Protein AF-A0A7C1URV3-F1 (afdb_monomer)

Radius of gyration: 37.99 Å; Cα contacts (8 Å, |Δi|>4): 255; chains: 1; bounding box: 95×58×112 Å

Mean predicted aligned error: 16.93 Å

pLDDT: mean 74.88, std 17.81, range [38.44, 93.5]

Solvent-accessible surface area (backbone atoms only — not comparable to full-atom values): 10242 Å² total; per-residue (Å²): 136,89,82,86,89,85,85,86,80,90,79,87,76,89,76,89,73,84,74,79,80,76,77,89,68,60,64,71,57,53,50,50,53,52,51,50,51,52,53,50,53,55,52,49,54,72,77,51,70,74,88,73,89,70,73,91,74,85,86,89,71,91,56,39,72,59,46,59,40,45,54,33,34,36,35,29,47,72,86,42,81,43,81,42,45,53,73,37,76,42,83,43,40,49,84,39,37,37,24,42,80,47,70,46,47,50,21,76,45,80,70,60,68,43,43,44,38,93,82,53,77,41,52,49,28,64,77,41,74,43,41,51,50,82,78,41,62,74,76,68,27,77,49,79,39,79,43,52,38,38,35,23,38,81,83,42,78,26,37,36,35,33,39,34,31,31,68,74,131

Nearest PDB structures (foldseek):
  4wck-assembly1_A  TM=6.371E-01  e=1.601E-03  Helicobacter pylori G27
  8opr-assembly1_A  TM=6.014E-01  e=1.630E-01  Bacillus anthracis
  8s80-assembly1_F-2  TM=3.856E-01  e=3.129E-01  Bacillus anthracis
  7ta2-assembly1_A  TM=3.142E-01  e=3.129E-01  Homo sapiens
  8skv-assembly1_E  TM=3.698E-01  e=1.087E+00  Homo sapiens

Secondary structure (DSSP, 8-state):
-------------------------SHHHHHHHHHHHHHHHHHHHHHS----------S--S-BSS--SEEEEEEEETTEEEEEETT-EEEE-TT-EEEEEEEEESBS--TTEEEEESSS-TTHHHHS-EEGGGTS-GGGGGS-EEEEEEEEETTEEEEEEEEEE----

Structure (mmCIF, N/CA/C/O backbone):
data_AF-A0A7C1URV3-F1
#
_entry.id   AF-A0A7C1URV3-F1
#
loop_
_atom_site.group_PDB
_atom_site.id
_atom_site.type_symbol
_atom_site.label_atom_id
_atom_site.label_alt_id
_atom_site.label_comp_id
_atom_site.label_asym_id
_atom_site.label_entity_id
_atom_site.label_seq_id
_atom_site.pdbx_PDB_ins_code
_atom_site.Cartn_x
_atom_site.Cartn_y
_atom_site.Cartn_z
_atom_site.occupancy
_atom_site.B_iso_or_equiv
_atom_site.auth_seq_id
_atom_site.auth_comp_id
_atom_site.auth_asym_id
_atom_site.auth_atom_id
_atom_site.pdbx_PDB_model_num
ATOM 1 N N . MET A 1 1 ? 69.928 -40.210 -90.219 1.00 38.44 1 MET A N 1
ATOM 2 C CA . MET A 1 1 ? 70.761 -40.467 -89.020 1.00 38.44 1 MET A CA 1
ATOM 3 C C . MET A 1 1 ? 71.765 -39.335 -88.886 1.00 38.44 1 MET A C 1
ATOM 5 O O . MET A 1 1 ? 72.522 -39.094 -89.817 1.00 38.44 1 MET A O 1
ATOM 9 N N . GLY A 1 2 ? 71.650 -38.564 -87.803 1.00 42.41 2 GLY A N 1
ATOM 10 C CA . GLY A 1 2 ? 72.247 -37.237 -87.656 1.00 42.41 2 GLY A CA 1
ATOM 11 C C . GLY A 1 2 ? 73.734 -37.226 -87.302 1.00 42.41 2 GLY A C 1
ATOM 12 O O . GLY A 1 2 ? 74.262 -38.166 -86.710 1.00 42.41 2 GLY A O 1
ATOM 13 N N . LYS A 1 3 ? 74.388 -36.109 -87.633 1.00 41.44 3 LYS A N 1
ATOM 14 C CA . LYS A 1 3 ? 75.716 -35.742 -87.137 1.00 41.44 3 LYS A CA 1
ATOM 15 C C . LYS A 1 3 ? 75.648 -34.380 -86.437 1.00 41.44 3 LYS A C 1
ATOM 17 O O . LYS A 1 3 ? 75.315 -33.378 -87.052 1.00 41.44 3 LYS A O 1
ATOM 22 N N . LYS A 1 4 ? 75.939 -34.452 -85.135 1.00 47.69 4 LYS A N 1
ATOM 23 C CA . LYS A 1 4 ? 76.552 -33.496 -84.197 1.00 47.69 4 LYS A CA 1
ATOM 24 C C . LYS A 1 4 ? 76.627 -32.015 -84.590 1.00 47.69 4 LYS A C 1
ATOM 26 O O . LYS A 1 4 ? 77.352 -31.685 -85.517 1.00 47.69 4 LYS A O 1
ATOM 31 N N . LEU A 1 5 ? 76.139 -31.157 -83.690 1.00 50.25 5 LEU A N 1
ATOM 32 C CA . LEU A 1 5 ? 76.936 -30.062 -83.125 1.00 50.25 5 LEU A CA 1
ATOM 33 C C . LEU A 1 5 ? 76.647 -29.949 -81.620 1.00 50.25 5 LEU A C 1
ATOM 35 O O . LEU A 1 5 ? 75.504 -30.004 -81.175 1.00 50.25 5 LEU A O 1
ATOM 39 N N . THR A 1 6 ? 77.727 -29.873 -80.857 1.00 45.78 6 THR A N 1
ATOM 40 C CA . THR A 1 6 ? 77.807 -29.764 -79.400 1.00 45.78 6 THR A CA 1
ATOM 41 C C . THR A 1 6 ? 78.111 -28.319 -78.995 1.00 45.78 6 THR A C 1
ATOM 43 O O . THR A 1 6 ? 78.651 -27.561 -79.796 1.00 45.78 6 THR A O 1
ATOM 46 N N . VAL A 1 7 ? 77.908 -28.052 -77.700 1.00 46.19 7 VAL A N 1
AT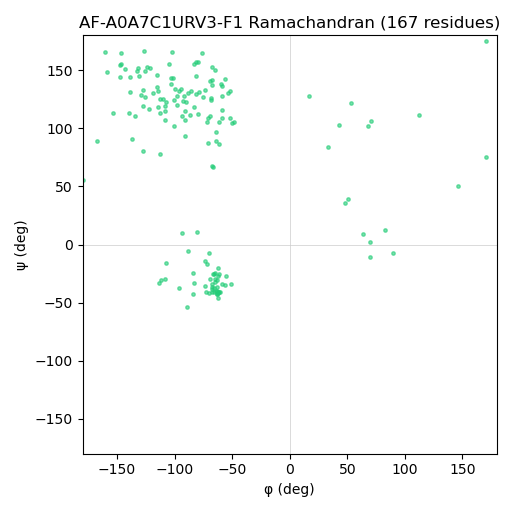OM 47 C CA . VAL A 1 7 ? 78.655 -27.122 -76.826 1.00 46.19 7 VAL A CA 1
ATOM 48 C C . VAL A 1 7 ? 77.901 -25.871 -76.329 1.00 46.19 7 VAL A C 1
ATOM 50 O O . VAL A 1 7 ? 77.605 -24.936 -77.062 1.00 46.19 7 VAL A O 1
ATOM 53 N N . ASP A 1 8 ? 77.677 -25.927 -75.011 1.00 46.66 8 ASP A N 1
ATOM 54 C CA . ASP A 1 8 ? 77.660 -24.908 -73.955 1.00 46.66 8 ASP A CA 1
ATOM 55 C C . ASP A 1 8 ? 76.810 -23.637 -74.037 1.00 46.66 8 ASP A C 1
ATOM 57 O O . ASP A 1 8 ? 77.089 -22.680 -74.759 1.00 46.66 8 ASP A O 1
ATOM 61 N N . ARG A 1 9 ? 75.952 -23.509 -73.015 1.00 45.09 9 ARG A N 1
ATOM 62 C CA . ARG A 1 9 ? 76.209 -22.503 -71.974 1.00 45.09 9 ARG A CA 1
ATOM 63 C C . ARG A 1 9 ? 75.586 -22.893 -70.632 1.00 45.09 9 ARG A C 1
ATOM 65 O O . ARG A 1 9 ? 74.371 -22.898 -70.461 1.00 45.09 9 ARG A O 1
ATOM 72 N N . TYR A 1 10 ? 76.460 -23.158 -69.666 1.00 47.22 10 TYR A N 1
ATOM 73 C CA . TYR A 1 10 ? 76.179 -23.055 -68.239 1.00 47.22 10 TYR A CA 1
ATOM 74 C C . TYR A 1 10 ? 75.590 -21.672 -67.908 1.00 47.22 10 TYR A C 1
ATOM 76 O O . TYR A 1 10 ? 76.185 -20.647 -68.243 1.00 47.22 10 TYR A O 1
ATOM 84 N N . ARG A 1 11 ? 74.490 -21.629 -67.148 1.00 39.09 11 ARG A N 1
ATOM 85 C CA . ARG A 1 11 ? 74.228 -20.519 -66.222 1.00 39.09 11 ARG A CA 1
ATOM 86 C C . ARG A 1 11 ? 73.703 -21.068 -64.902 1.00 39.09 11 ARG A C 1
ATOM 88 O O . ARG A 1 11 ? 72.511 -21.272 -64.706 1.00 39.09 11 ARG A O 1
ATOM 95 N N . LYS A 1 12 ? 74.665 -21.320 -64.019 1.00 46.62 12 LYS A N 1
ATOM 96 C CA . LYS A 1 12 ? 74.492 -21.417 -62.574 1.00 46.62 12 LYS A CA 1
ATOM 97 C C . LYS A 1 12 ? 74.175 -20.012 -62.032 1.00 46.62 12 LYS A C 1
ATOM 99 O O . LYS A 1 12 ? 74.731 -19.027 -62.515 1.00 46.62 12 LYS A O 1
ATOM 104 N N . GLY A 1 13 ? 73.271 -19.946 -61.066 1.00 42.75 13 GLY A N 1
ATOM 105 C CA . GLY A 1 13 ? 72.821 -18.748 -60.353 1.00 42.75 13 GLY A CA 1
ATOM 106 C C . GLY A 1 13 ? 71.612 -19.167 -59.520 1.00 42.75 13 GLY A C 1
ATOM 107 O O . GLY A 1 13 ? 70.495 -19.117 -60.015 1.00 42.75 13 GLY A O 1
ATOM 108 N N . GLU A 1 14 ? 71.783 -19.884 -58.406 1.00 48.66 14 GLU A N 1
ATOM 109 C CA . GLU A 1 14 ? 72.168 -19.316 -57.099 1.00 48.66 14 GLU A CA 1
ATOM 110 C C . GLU A 1 14 ? 71.400 -18.015 -56.828 1.00 48.66 14 GLU A C 1
ATOM 112 O O . GLU A 1 14 ? 71.660 -16.970 -57.419 1.00 48.66 14 GLU A O 1
ATOM 117 N N . GLY A 1 15 ? 70.390 -18.133 -55.970 1.00 44.00 15 GLY A N 1
ATOM 118 C CA . GLY A 1 15 ? 69.442 -17.080 -55.639 1.00 44.00 15 GLY A CA 1
ATOM 119 C C . GLY A 1 15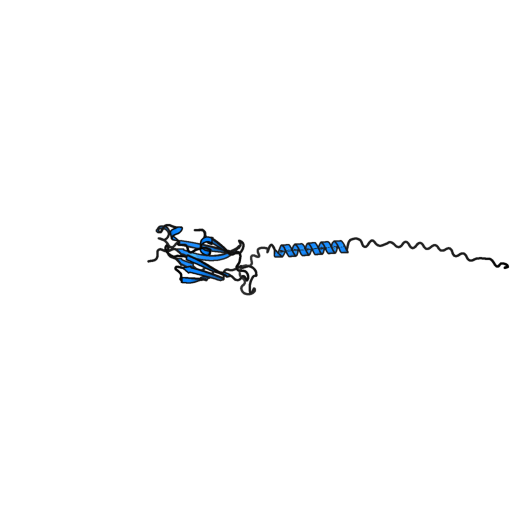 ? 68.436 -17.584 -54.615 1.00 44.00 15 GLY A C 1
ATOM 120 O O . GLY A 1 15 ? 67.230 -17.566 -54.859 1.00 44.00 15 GLY A O 1
ATOM 121 N N . ASP A 1 16 ? 68.955 -18.085 -53.493 1.00 55.03 16 ASP A N 1
ATOM 122 C CA . ASP A 1 16 ? 68.199 -18.338 -52.272 1.00 55.03 16 ASP A CA 1
ATOM 123 C C . ASP A 1 16 ? 67.358 -17.107 -51.924 1.00 55.03 16 ASP A C 1
ATOM 125 O O . ASP A 1 16 ? 67.858 -16.096 -51.437 1.00 55.03 16 ASP A O 1
ATOM 129 N N . THR A 1 17 ? 66.051 -17.185 -52.159 1.00 52.47 17 THR A N 1
ATOM 130 C CA . THR A 1 17 ? 65.097 -16.223 -51.607 1.00 52.47 17 THR A CA 1
ATOM 131 C C . THR A 1 17 ? 64.230 -16.946 -50.595 1.00 52.47 17 THR A C 1
ATOM 133 O O . THR A 1 17 ? 63.084 -17.329 -50.833 1.00 52.47 17 THR A O 1
ATOM 136 N N . TRP A 1 18 ? 64.822 -17.138 -49.416 1.00 48.88 18 TRP A N 1
ATOM 137 C CA . TRP A 1 18 ? 64.096 -17.397 -48.181 1.00 48.88 18 TRP A CA 1
ATOM 138 C C . TRP A 1 18 ? 62.998 -16.339 -48.016 1.00 48.88 18 TRP A C 1
ATOM 140 O O . TRP A 1 18 ? 63.262 -15.193 -47.665 1.00 48.88 18 TRP A O 1
ATOM 150 N N . LYS A 1 19 ? 61.740 -16.715 -48.267 1.00 51.84 19 LYS A N 1
ATOM 151 C CA . LYS A 1 19 ? 60.580 -15.920 -47.853 1.00 51.84 19 LYS A CA 1
ATOM 152 C C . LYS A 1 19 ? 60.329 -16.189 -46.368 1.00 51.84 19 LYS A C 1
ATOM 154 O O . LYS A 1 19 ? 59.874 -17.292 -46.047 1.00 51.84 19 LYS A O 1
ATOM 159 N N . PRO A 1 20 ? 60.523 -15.230 -45.445 1.00 47.25 20 PRO A N 1
ATOM 160 C CA . PRO A 1 20 ? 59.983 -15.396 -44.110 1.00 47.25 20 PRO A CA 1
ATOM 161 C C . PRO A 1 20 ? 58.460 -15.302 -44.236 1.00 47.25 20 PRO A C 1
ATOM 163 O O . PRO A 1 20 ? 57.899 -14.244 -44.522 1.00 47.25 20 PRO A O 1
ATOM 166 N N . ARG A 1 21 ? 57.759 -16.425 -44.041 1.00 49.66 21 ARG A N 1
ATOM 167 C CA . ARG A 1 21 ? 56.317 -16.408 -43.773 1.00 49.66 21 ARG A CA 1
ATOM 168 C C . ARG A 1 21 ? 56.111 -15.693 -42.440 1.00 49.66 21 ARG A C 1
ATOM 170 O O . ARG A 1 21 ? 56.117 -16.311 -41.377 1.00 49.66 21 ARG A O 1
ATOM 177 N N . GLY A 1 22 ? 55.956 -14.373 -42.524 1.00 47.19 22 GLY A N 1
ATOM 178 C CA . GLY A 1 22 ? 55.547 -13.500 -41.438 1.00 47.19 22 GLY A CA 1
ATOM 179 C C . GLY A 1 22 ? 54.275 -14.047 -40.805 1.00 47.1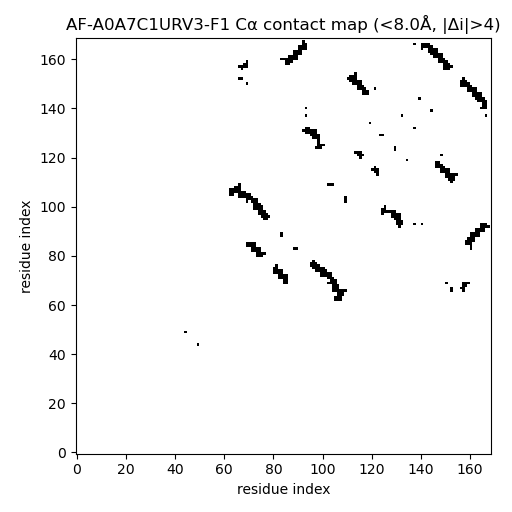9 22 GLY A C 1
ATOM 180 O O . GLY A 1 22 ? 53.197 -14.079 -41.395 1.00 47.19 22 GLY A O 1
ATOM 181 N N . LYS A 1 23 ? 54.457 -14.550 -39.596 1.00 50.22 23 LYS A N 1
ATOM 182 C CA . LYS A 1 23 ? 53.495 -15.181 -38.708 1.00 50.22 23 LYS A CA 1
ATOM 183 C C . LYS A 1 23 ? 52.396 -14.159 -38.369 1.00 50.22 23 LYS A C 1
ATOM 185 O O . LYS A 1 23 ? 52.491 -13.494 -37.348 1.00 50.22 23 LYS A O 1
ATOM 190 N N . LYS A 1 24 ? 51.337 -14.038 -39.188 1.00 49.66 24 LYS A N 1
ATOM 191 C CA . LYS A 1 24 ? 50.070 -13.372 -38.801 1.00 49.66 24 LYS A CA 1
ATOM 192 C C . LYS A 1 24 ? 49.379 -14.220 -37.724 1.00 49.66 24 LYS A C 1
ATOM 194 O O . LYS A 1 24 ? 48.374 -14.878 -37.972 1.00 49.66 24 LYS A O 1
ATOM 199 N N . ARG A 1 25 ? 49.975 -14.301 -36.534 1.00 53.47 25 ARG A N 1
ATOM 200 C CA . ARG A 1 25 ? 49.390 -14.968 -35.371 1.00 53.47 25 ARG A CA 1
ATOM 201 C C . ARG A 1 25 ? 48.769 -13.913 -34.452 1.00 53.47 25 ARG A C 1
ATOM 203 O O . ARG A 1 25 ? 49.354 -12.874 -34.192 1.00 53.47 25 ARG A O 1
ATOM 210 N N . SER A 1 26 ? 47.554 -14.243 -34.024 1.00 56.12 26 SER A N 1
ATOM 211 C CA . SER A 1 26 ? 46.782 -13.748 -32.875 1.00 56.12 26 SER A CA 1
ATOM 212 C C . SER A 1 26 ? 46.209 -12.329 -32.817 1.00 56.12 26 SER A C 1
ATOM 214 O O . SER A 1 26 ? 45.332 -12.151 -31.979 1.00 56.12 26 SER A O 1
ATOM 216 N N . LEU A 1 27 ? 46.536 -11.365 -33.686 1.00 55.03 27 LEU A N 1
ATOM 217 C CA . LEU A 1 27 ? 45.908 -10.026 -33.584 1.00 55.03 27 LEU A CA 1
ATOM 218 C C . LEU A 1 27 ? 44.374 -10.056 -33.736 1.00 55.03 27 LEU A C 1
ATOM 220 O O . LEU A 1 27 ? 43.664 -9.438 -32.951 1.00 55.03 27 LEU A O 1
ATOM 224 N N . GLY A 1 28 ? 43.848 -10.859 -34.668 1.00 60.75 28 GLY A N 1
ATOM 225 C CA . GLY A 1 28 ? 42.396 -11.008 -34.841 1.00 60.75 28 GLY A CA 1
ATOM 226 C C . GLY A 1 28 ? 41.705 -11.710 -33.667 1.00 60.75 28 GLY A C 1
ATOM 227 O O . GLY A 1 28 ? 40.589 -11.356 -33.312 1.00 60.75 28 GLY A O 1
ATOM 228 N N . ARG A 1 29 ? 42.376 -12.672 -33.014 1.00 63.84 29 ARG A N 1
ATOM 229 C CA . ARG A 1 29 ? 41.807 -13.370 -31.847 1.00 63.84 29 ARG A CA 1
ATOM 230 C C . ARG A 1 29 ? 41.786 -12.469 -30.618 1.00 63.84 29 ARG A C 1
ATOM 232 O O . ARG A 1 29 ? 40.791 -12.470 -29.911 1.00 63.84 29 ARG A O 1
ATOM 239 N N . ILE A 1 30 ? 42.839 -11.684 -30.394 1.00 72.56 30 ILE A N 1
ATOM 240 C CA . ILE A 1 30 ? 42.891 -10.712 -29.292 1.00 72.56 30 ILE A CA 1
ATOM 241 C C . ILE A 1 30 ? 41.785 -9.665 -29.460 1.00 72.56 30 ILE A C 1
ATOM 243 O O . ILE A 1 30 ? 41.112 -9.341 -28.490 1.00 72.56 30 ILE A O 1
ATOM 247 N N . PHE A 1 31 ? 41.538 -9.205 -30.690 1.00 75.88 31 PHE A N 1
ATOM 248 C CA . PHE A 1 31 ? 40.466 -8.250 -30.970 1.00 75.88 31 PHE A CA 1
ATOM 249 C C . PHE A 1 31 ? 39.069 -8.837 -30.715 1.00 75.88 31 PHE A C 1
ATOM 251 O O . PHE A 1 31 ? 38.227 -8.178 -30.115 1.00 75.88 31 PHE A O 1
ATOM 258 N N . ILE A 1 32 ? 38.839 -10.100 -31.096 1.00 78.25 32 ILE A N 1
ATOM 259 C CA . ILE A 1 32 ? 37.581 -10.806 -30.803 1.00 78.25 32 ILE A CA 1
ATOM 260 C C . ILE A 1 32 ? 37.383 -10.950 -29.290 1.00 78.25 32 ILE A C 1
ATOM 262 O O . ILE A 1 32 ? 36.306 -10.646 -28.788 1.00 78.25 32 ILE A O 1
ATOM 266 N N . TRP A 1 33 ? 38.417 -11.355 -28.548 1.00 78.81 33 TRP A N 1
ATOM 267 C CA . TRP A 1 33 ? 38.330 -11.477 -27.091 1.00 78.81 33 TRP A CA 1
ATOM 268 C C . TRP A 1 33 ? 38.133 -10.124 -26.398 1.00 78.81 33 TRP A C 1
ATOM 270 O O . TRP A 1 33 ? 37.350 -10.046 -25.456 1.00 78.81 33 TRP A O 1
ATOM 280 N N . ALA A 1 34 ? 38.764 -9.055 -26.889 1.00 80.31 34 ALA A N 1
ATOM 281 C CA . ALA A 1 34 ? 38.537 -7.701 -26.391 1.00 80.31 34 ALA A CA 1
ATOM 282 C C . ALA A 1 34 ? 37.085 -7.250 -26.623 1.00 80.31 34 ALA A C 1
ATOM 284 O O . ALA A 1 34 ? 36.459 -6.701 -25.720 1.00 80.31 34 ALA A O 1
ATOM 285 N N . LEU A 1 35 ? 36.521 -7.544 -27.797 1.00 81.19 35 LEU A N 1
ATOM 286 C CA . LEU A 1 35 ? 35.140 -7.199 -28.132 1.00 81.19 35 LEU A CA 1
ATOM 287 C C . LEU A 1 35 ? 34.128 -7.992 -27.291 1.00 81.19 35 LEU A C 1
ATOM 289 O O . LEU A 1 35 ? 33.147 -7.424 -26.817 1.00 81.19 35 LEU A O 1
ATOM 293 N N . VAL A 1 36 ? 34.400 -9.274 -27.027 1.00 83.06 36 VAL A N 1
ATOM 294 C CA . VAL A 1 36 ? 33.595 -10.098 -26.109 1.00 83.06 36 VAL A CA 1
ATOM 295 C C . VAL A 1 36 ? 33.632 -9.533 -24.689 1.00 83.06 36 VAL A C 1
ATOM 297 O O . VAL A 1 36 ? 32.591 -9.452 -24.044 1.00 83.06 36 VAL A O 1
ATOM 300 N N . LEU A 1 37 ? 34.797 -9.092 -24.208 1.00 82.38 37 LEU A N 1
ATOM 301 C CA . LEU A 1 37 ? 34.951 -8.550 -22.855 1.00 82.38 37 LEU A CA 1
ATOM 302 C C . LEU A 1 37 ? 34.213 -7.208 -22.695 1.00 82.38 37 LEU A C 1
ATOM 304 O O . LEU A 1 37 ? 33.511 -7.009 -21.705 1.00 82.38 37 LEU A O 1
ATOM 308 N N . VAL A 1 38 ? 34.277 -6.334 -23.706 1.00 79.69 38 VAL A N 1
ATOM 309 C CA . VAL A 1 38 ? 33.484 -5.090 -23.761 1.00 79.69 38 VAL A CA 1
ATOM 310 C C . VAL A 1 38 ? 31.983 -5.391 -23.810 1.00 79.69 38 VAL A C 1
ATOM 312 O O . VAL A 1 38 ? 31.210 -4.772 -23.081 1.00 79.69 38 VAL A O 1
ATOM 315 N N . SER A 1 39 ? 31.559 -6.376 -24.607 1.00 78.44 39 SER A N 1
ATOM 316 C CA . SER A 1 39 ? 30.155 -6.799 -24.663 1.00 78.44 39 SER A CA 1
ATOM 317 C C . SER A 1 39 ? 29.661 -7.356 -23.325 1.00 78.44 39 SER A C 1
ATOM 319 O O . SER A 1 39 ? 28.509 -7.126 -22.960 1.00 78.44 39 SER A O 1
ATOM 321 N N . LEU A 1 40 ? 30.512 -8.076 -22.588 1.00 77.00 40 LEU A N 1
ATOM 322 C CA . LEU A 1 40 ? 30.167 -8.616 -21.274 1.00 77.00 40 LEU A CA 1
ATOM 323 C C . LEU A 1 40 ? 30.033 -7.496 -20.232 1.00 77.00 40 LEU A C 1
ATOM 325 O O . LEU A 1 40 ? 29.082 -7.493 -19.458 1.00 77.00 40 LEU A O 1
ATOM 329 N N . LEU A 1 41 ? 30.941 -6.514 -20.251 1.00 69.25 41 LEU A N 1
ATOM 330 C CA . LEU A 1 41 ? 30.883 -5.337 -19.376 1.00 69.25 41 LEU A CA 1
ATOM 331 C C . LEU A 1 41 ? 29.626 -4.492 -19.619 1.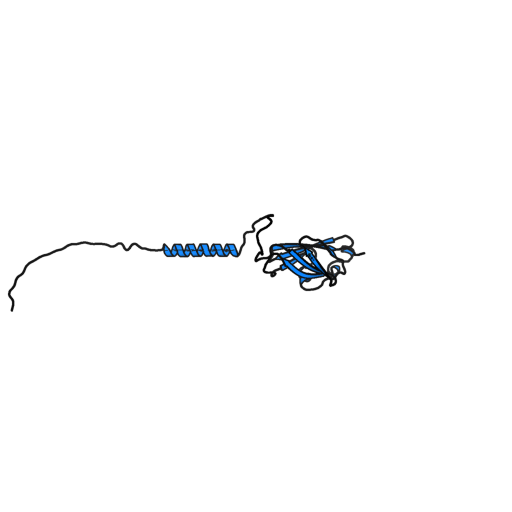00 69.25 41 LEU A C 1
ATOM 333 O O . LEU A 1 41 ? 28.987 -4.060 -18.662 1.00 69.25 41 LEU A O 1
ATOM 337 N N . LEU A 1 42 ? 29.229 -4.307 -20.882 1.00 65.88 42 LEU A N 1
ATOM 338 C CA . LEU A 1 42 ? 27.984 -3.616 -21.230 1.00 65.88 42 LEU A CA 1
ATOM 339 C C . LEU A 1 42 ? 26.746 -4.361 -20.711 1.00 65.88 42 LEU A C 1
ATOM 341 O O . LEU A 1 42 ? 25.832 -3.730 -20.189 1.00 65.88 42 LEU A O 1
ATOM 345 N N . MET A 1 43 ? 26.731 -5.695 -20.783 1.00 61.03 43 MET A N 1
ATOM 346 C CA . MET A 1 43 ? 25.646 -6.509 -20.217 1.00 61.03 43 MET A CA 1
ATOM 347 C C . MET A 1 43 ? 25.553 -6.389 -18.689 1.00 61.03 43 MET A C 1
ATOM 349 O O . MET A 1 43 ? 24.453 -6.288 -18.147 1.00 61.03 43 MET A O 1
ATOM 353 N N . VAL A 1 44 ? 26.687 -6.348 -17.983 1.00 58.28 44 VAL A N 1
ATOM 354 C CA . VAL A 1 44 ? 26.702 -6.192 -16.516 1.00 58.28 44 VAL A CA 1
ATOM 355 C C . VAL A 1 44 ? 26.194 -4.807 -16.096 1.00 58.28 44 VAL A C 1
ATOM 357 O O . VAL A 1 44 ? 25.449 -4.712 -15.122 1.00 58.28 44 VAL A O 1
ATOM 360 N N . GLY A 1 45 ? 26.504 -3.752 -16.858 1.00 55.03 45 GLY A N 1
ATOM 361 C CA . GLY A 1 45 ? 25.984 -2.400 -16.609 1.00 55.03 45 GLY A CA 1
ATOM 362 C C . GLY A 1 45 ? 24.464 -2.263 -16.782 1.00 55.03 45 GLY A C 1
ATOM 363 O O . GLY A 1 45 ? 23.857 -1.390 -16.166 1.00 55.03 45 GLY A O 1
ATOM 364 N N . ILE A 1 46 ? 23.835 -3.138 -17.574 1.00 58.72 46 ILE A N 1
ATOM 365 C CA . ILE A 1 46 ? 22.376 -3.168 -17.771 1.00 58.72 46 ILE A CA 1
ATOM 366 C C . ILE A 1 46 ? 21.676 -3.952 -16.647 1.00 58.72 46 ILE A C 1
ATOM 368 O O . ILE A 1 46 ? 20.563 -3.600 -16.261 1.00 58.72 46 ILE A O 1
ATOM 372 N N . LEU A 1 47 ? 22.315 -4.995 -16.100 1.00 52.00 47 LEU A N 1
ATOM 373 C CA . LEU A 1 47 ? 21.739 -5.815 -15.024 1.00 52.00 47 LEU A CA 1
ATOM 374 C C . LEU A 1 47 ? 21.943 -5.241 -13.614 1.00 52.00 47 LEU A C 1
ATOM 376 O O . LEU A 1 47 ? 21.144 -5.540 -12.729 1.00 52.00 47 LEU A O 1
ATOM 380 N N . PHE A 1 48 ? 22.970 -4.418 -13.399 1.00 53.25 48 PHE A N 1
ATOM 381 C CA . PHE A 1 48 ? 23.250 -3.783 -12.110 1.00 53.25 48 PHE A CA 1
ATOM 382 C C . PHE A 1 48 ? 23.398 -2.269 -12.293 1.00 53.25 48 PHE A C 1
ATOM 384 O O . PHE A 1 48 ? 24.526 -1.774 -12.371 1.00 53.25 48 PHE A O 1
ATOM 391 N N . PRO A 1 49 ? 22.289 -1.509 -12.382 1.00 54.81 49 PRO A N 1
ATOM 392 C CA . PRO A 1 49 ? 22.378 -0.058 -12.365 1.00 54.81 49 PRO A CA 1
ATOM 393 C C . PRO A 1 49 ? 23.041 0.373 -11.052 1.00 54.81 49 PRO A C 1
ATOM 395 O O . PRO A 1 49 ? 22.519 0.127 -9.964 1.00 54.81 49 PRO A O 1
ATOM 398 N N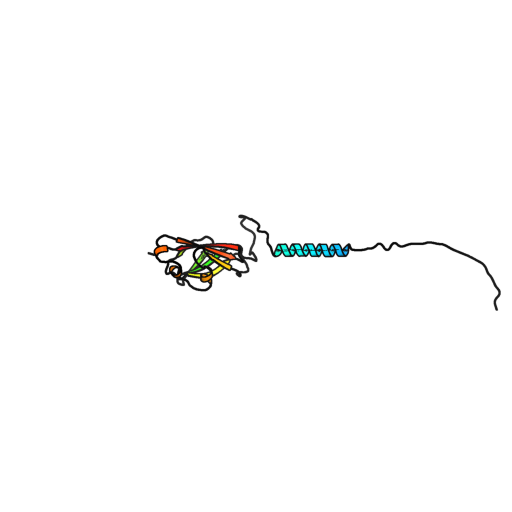 . VAL A 1 50 ? 24.222 0.985 -11.161 1.00 56.91 50 VAL A N 1
ATOM 399 C CA . VAL A 1 50 ? 24.907 1.642 -10.042 1.00 56.91 50 VAL A CA 1
ATOM 400 C C . VAL A 1 50 ? 23.920 2.644 -9.435 1.00 56.91 50 VAL A C 1
ATOM 402 O O . VAL A 1 50 ? 23.321 3.403 -10.202 1.00 56.91 50 VAL A O 1
ATOM 405 N N . PRO A 1 51 ? 23.710 2.664 -8.106 1.00 46.25 51 PRO A N 1
ATOM 406 C CA . PRO A 1 51 ? 22.814 3.627 -7.485 1.00 46.25 51 PRO A CA 1
ATOM 407 C C . PRO A 1 51 ? 23.385 5.031 -7.697 1.00 46.25 51 PRO A C 1
ATOM 409 O O . PRO A 1 51 ? 24.292 5.479 -7.000 1.00 46.25 51 PRO A O 1
ATOM 412 N N . SER A 1 52 ? 22.887 5.719 -8.721 1.00 45.81 52 SER A N 1
ATOM 413 C CA . SER A 1 52 ? 23.131 7.135 -8.918 1.00 45.81 52 SER A CA 1
ATOM 414 C C . SER A 1 52 ? 22.341 7.875 -7.847 1.00 45.81 52 SER A C 1
ATOM 416 O O . SER A 1 52 ? 21.114 7.943 -7.918 1.00 45.81 52 SER A O 1
ATOM 418 N N . ASN A 1 53 ? 23.049 8.438 -6.869 1.00 46.41 53 ASN A N 1
ATOM 419 C CA . ASN A 1 53 ? 22.532 9.453 -5.953 1.00 46.41 53 ASN A CA 1
ATOM 420 C C . ASN A 1 53 ? 22.240 10.744 -6.741 1.00 46.41 53 ASN A C 1
ATOM 422 O O . ASN A 1 53 ? 22.948 11.736 -6.603 1.00 46.41 53 ASN A O 1
ATOM 426 N N . HIS A 1 54 ? 21.262 10.716 -7.644 1.00 45.84 54 HIS A N 1
ATOM 427 C CA . HIS A 1 54 ? 20.715 11.923 -8.249 1.00 45.84 54 HIS A CA 1
ATOM 428 C C . HIS A 1 54 ? 19.553 12.358 -7.374 1.00 45.84 54 HIS A C 1
ATOM 430 O O . HIS A 1 54 ? 18.434 11.856 -7.481 1.00 45.84 54 HIS A O 1
ATOM 436 N N . GLY A 1 55 ? 19.892 13.247 -6.441 1.00 42.03 55 GLY A N 1
ATOM 437 C CA . GLY A 1 55 ? 18.927 14.188 -5.912 1.00 42.03 55 GLY A CA 1
ATOM 438 C C . GLY A 1 55 ? 18.326 14.983 -7.066 1.00 42.03 55 GLY A C 1
ATOM 439 O O . GLY A 1 55 ? 19.009 15.266 -8.045 1.00 42.03 55 GLY A O 1
ATOM 440 N N . GLU A 1 56 ? 17.031 15.244 -6.931 1.00 48.16 56 GLU A N 1
ATOM 441 C CA . GLU A 1 56 ? 16.368 16.463 -7.384 1.00 48.16 56 GLU A CA 1
ATOM 442 C C . GLU A 1 56 ? 16.934 17.094 -8.658 1.00 48.16 56 GLU A C 1
ATOM 444 O O . GLU A 1 56 ? 17.676 18.060 -8.586 1.00 48.16 56 GLU A O 1
ATOM 449 N N . ASP A 1 57 ? 16.503 16.606 -9.817 1.00 41.66 57 ASP A N 1
ATOM 450 C CA . ASP A 1 57 ? 16.400 17.455 -10.999 1.00 41.66 57 ASP A CA 1
ATOM 451 C C . ASP A 1 57 ? 15.119 17.093 -11.748 1.00 41.66 57 ASP A C 1
ATOM 453 O O . ASP A 1 57 ? 14.913 15.978 -12.236 1.00 41.66 57 ASP A O 1
ATOM 457 N N . GLY A 1 58 ? 14.200 18.056 -11.749 1.00 48.31 58 GLY A N 1
ATOM 458 C CA . GLY A 1 58 ? 12.957 17.991 -12.489 1.00 48.31 58 GLY A CA 1
ATOM 459 C C . GLY A 1 58 ? 13.199 17.968 -13.998 1.00 48.31 58 GLY A C 1
ATOM 460 O O . GLY A 1 58 ? 14.124 18.579 -14.520 1.00 48.31 58 GLY A O 1
ATOM 461 N N . SER A 1 59 ? 12.268 17.316 -14.694 1.00 52.41 59 SER A N 1
ATOM 462 C CA . SER A 1 59 ? 12.127 17.246 -16.154 1.00 52.41 59 SER A CA 1
ATOM 463 C C . SER A 1 59 ? 13.191 16.425 -16.902 1.00 52.41 59 SER A C 1
ATOM 465 O O . SER A 1 59 ? 14.309 16.864 -17.135 1.00 52.41 59 SER A O 1
ATOM 467 N N . GLY A 1 60 ? 12.793 15.236 -17.376 1.00 42.06 60 GLY A N 1
ATOM 468 C CA . GLY A 1 60 ? 13.546 14.546 -18.430 1.00 42.06 60 GLY A CA 1
ATOM 469 C C . GLY A 1 60 ? 13.580 13.022 -18.372 1.00 42.06 60 GLY A C 1
ATOM 470 O O . GLY A 1 60 ? 14.655 12.450 -18.466 1.00 42.06 60 GLY A O 1
ATOM 471 N N . SER A 1 61 ? 12.440 12.339 -18.246 1.00 44.62 61 SER A N 1
ATOM 472 C CA . SER A 1 61 ? 12.339 10.918 -18.618 1.00 44.62 61 SER A CA 1
ATOM 473 C C . SER A 1 61 ? 10.870 10.509 -18.653 1.00 44.62 61 SER A C 1
ATOM 475 O O . SER A 1 61 ? 10.316 10.066 -17.649 1.00 44.62 61 SER A O 1
ATOM 477 N N . TYR A 1 62 ? 10.227 10.662 -19.808 1.00 50.34 62 TYR A N 1
ATOM 478 C CA . TYR A 1 62 ? 8.916 10.072 -20.054 1.00 50.34 62 TYR A CA 1
ATOM 479 C C . TYR A 1 62 ? 9.055 8.547 -19.950 1.00 50.34 62 TYR A C 1
ATOM 481 O O . TYR A 1 62 ? 9.613 7.920 -20.842 1.00 50.34 62 TYR A O 1
ATOM 489 N N . PHE A 1 63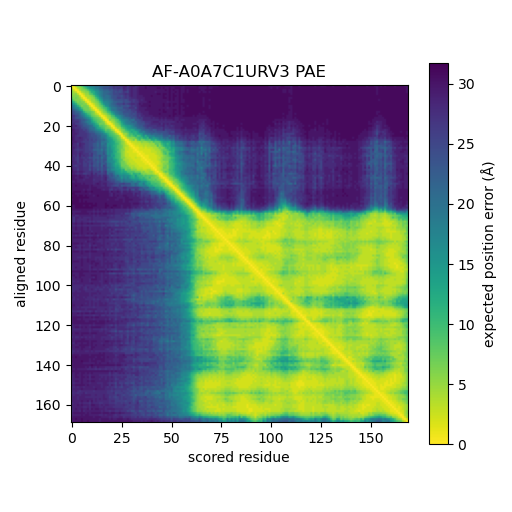 ? 8.563 7.983 -18.849 1.00 55.06 63 PHE A N 1
ATOM 490 C CA . PHE A 1 63 ? 8.492 6.554 -18.550 1.00 55.06 63 PHE A CA 1
ATOM 491 C C . PHE A 1 63 ? 9.834 5.852 -18.318 1.00 55.06 63 PHE A C 1
ATOM 493 O O . PHE A 1 63 ? 10.545 5.452 -19.241 1.00 55.06 63 PHE A O 1
ATOM 500 N N . ALA A 1 64 ? 10.152 5.608 -17.048 1.00 63.94 64 ALA A N 1
ATOM 501 C CA . ALA A 1 64 ? 11.149 4.601 -16.727 1.00 63.94 64 ALA A CA 1
ATOM 502 C C . ALA A 1 64 ? 10.584 3.214 -17.105 1.00 63.94 64 ALA A C 1
ATOM 504 O O . ALA A 1 64 ? 9.405 2.931 -16.911 1.00 63.94 64 ALA A O 1
ATOM 505 N N . ILE A 1 65 ? 11.404 2.308 -17.649 1.00 72.12 65 ILE A N 1
ATOM 506 C CA . ILE A 1 65 ? 10.973 0.904 -17.861 1.00 72.12 65 ILE A CA 1
ATOM 507 C C . ILE A 1 65 ? 10.570 0.280 -16.515 1.00 72.12 65 ILE A C 1
ATOM 509 O O . ILE A 1 65 ? 9.645 -0.526 -16.418 1.00 72.12 65 ILE A O 1
ATOM 513 N N . PHE A 1 66 ? 11.269 0.713 -15.472 1.00 77.25 66 PHE A N 1
ATOM 514 C CA . PHE A 1 66 ? 11.172 0.256 -14.106 1.00 77.25 66 PHE A CA 1
ATOM 515 C C . PHE A 1 66 ? 10.596 1.368 -13.228 1.00 77.25 66 PHE A C 1
ATOM 517 O O . PHE A 1 66 ? 11.169 2.456 -13.250 1.00 77.25 66 PHE A O 1
ATOM 524 N N . PRO A 1 67 ? 9.509 1.137 -12.470 1.00 80.38 67 PRO A N 1
ATOM 525 C CA . PRO A 1 67 ? 8.944 2.158 -11.595 1.00 80.38 67 PRO A CA 1
ATOM 526 C C . PRO A 1 67 ? 9.974 2.639 -10.573 1.00 80.38 67 PRO A C 1
ATOM 528 O O . PRO A 1 67 ? 10.595 1.837 -9.873 1.00 80.38 67 PRO A O 1
ATOM 531 N N . ARG A 1 68 ? 10.155 3.958 -10.513 1.00 81.88 68 ARG A N 1
ATOM 532 C CA . ARG A 1 68 ? 11.056 4.647 -9.579 1.00 81.88 68 ARG A CA 1
ATOM 533 C C . ARG A 1 68 ? 10.280 5.496 -8.592 1.00 81.88 68 ARG A C 1
ATOM 535 O O . ARG A 1 68 ? 10.698 5.605 -7.447 1.00 81.88 68 ARG A O 1
ATOM 542 N N . ASN A 1 69 ? 9.157 6.058 -9.027 1.00 85.50 69 ASN A N 1
ATOM 543 C CA . ASN A 1 69 ? 8.326 6.924 -8.213 1.00 85.50 69 ASN A CA 1
ATOM 544 C C . ASN A 1 69 ? 6.877 6.440 -8.218 1.00 85.50 69 ASN A C 1
ATOM 546 O O . ASN A 1 69 ? 6.281 6.165 -9.265 1.00 85.50 69 ASN A O 1
ATOM 550 N N . LEU A 1 70 ? 6.293 6.382 -7.025 1.00 87.12 70 LEU A N 1
ATOM 551 C CA . LEU A 1 70 ? 4.853 6.296 -6.855 1.00 87.12 70 LEU A CA 1
ATOM 552 C C . LEU A 1 70 ? 4.237 7.625 -7.306 1.00 87.12 70 LEU A C 1
ATOM 554 O O . LEU A 1 70 ? 4.622 8.681 -6.807 1.00 87.12 70 LEU A O 1
ATOM 558 N N . ILE A 1 71 ? 3.278 7.565 -8.227 1.00 88.12 71 ILE A N 1
ATOM 559 C CA . ILE A 1 71 ? 2.463 8.724 -8.606 1.00 88.12 71 ILE A CA 1
ATOM 560 C C . ILE A 1 71 ? 1.245 8.762 -7.687 1.00 88.12 71 ILE A C 1
ATOM 562 O O . ILE A 1 71 ? 0.985 9.763 -7.024 1.00 88.12 71 ILE A O 1
ATOM 566 N N . GLN A 1 72 ? 0.516 7.647 -7.618 1.00 90.50 72 GLN A N 1
ATOM 567 C CA . GLN A 1 72 ? -0.753 7.571 -6.910 1.00 90.50 72 GLN A CA 1
ATOM 568 C C . GLN A 1 72 ? -1.097 6.125 -6.547 1.00 90.50 72 GLN A C 1
ATOM 570 O O . GLN A 1 72 ? -0.786 5.200 -7.286 1.00 90.50 72 GLN A O 1
ATOM 575 N N . ALA A 1 73 ? -1.786 5.921 -5.432 1.00 90.94 73 ALA A N 1
ATOM 576 C CA . ALA A 1 73 ? -2.398 4.652 -5.069 1.00 90.94 73 ALA A CA 1
ATOM 577 C C . ALA A 1 73 ? -3.923 4.803 -5.025 1.00 90.94 73 ALA A C 1
ATOM 579 O O . ALA A 1 73 ? -4.445 5.766 -4.459 1.00 90.94 73 ALA A O 1
ATOM 580 N N . GLU A 1 74 ? -4.645 3.844 -5.601 1.00 92.75 74 GLU A N 1
ATOM 581 C CA . GLU A 1 74 ? -6.092 3.731 -5.437 1.00 92.75 74 GLU A CA 1
ATOM 582 C C . GLU A 1 74 ? -6.374 2.910 -4.174 1.00 92.75 74 GLU A C 1
ATOM 584 O O . GLU A 1 74 ? -6.117 1.703 -4.093 1.00 92.75 74 GLU A O 1
ATOM 589 N N . VAL A 1 75 ? -6.908 3.591 -3.166 1.00 92.62 75 VAL A N 1
ATOM 590 C CA . VAL A 1 75 ? -7.278 3.019 -1.878 1.00 92.62 75 VAL A CA 1
ATOM 591 C C . VAL A 1 75 ? -8.796 2.945 -1.793 1.00 92.62 75 VAL A C 1
ATOM 593 O O . VAL A 1 75 ? -9.515 3.935 -1.900 1.00 92.62 75 VAL A O 1
ATOM 596 N N . LEU A 1 76 ? -9.305 1.743 -1.581 1.00 93.50 76 LEU A N 1
ATOM 597 C CA . LEU A 1 76 ? -10.710 1.471 -1.359 1.00 93.50 76 LEU A CA 1
ATOM 598 C C . LEU A 1 76 ? -10.990 1.450 0.147 1.00 93.50 76 LEU A C 1
ATOM 600 O O . LEU A 1 76 ? -10.596 0.506 0.832 1.00 93.50 76 LEU A O 1
ATOM 604 N N . ILE A 1 77 ? -11.715 2.453 0.640 1.00 92.69 77 ILE A N 1
ATOM 605 C CA . ILE A 1 77 ? -12.127 2.584 2.045 1.00 92.69 77 ILE A CA 1
ATOM 606 C C . ILE A 1 77 ? -13.645 2.473 2.117 1.00 92.69 77 ILE A C 1
ATOM 608 O O . ILE A 1 77 ? -14.354 3.265 1.503 1.00 92.69 77 ILE A O 1
ATOM 612 N N . ASN A 1 78 ? -14.171 1.463 2.813 1.00 90.44 78 ASN A N 1
ATOM 613 C CA . ASN A 1 78 ? -15.620 1.222 2.929 1.00 90.44 78 ASN A CA 1
ATOM 614 C C . ASN A 1 78 ? -16.353 1.218 1.570 1.00 90.44 78 ASN A C 1
ATOM 616 O O . ASN A 1 78 ? -17.463 1.721 1.439 1.00 90.44 78 ASN A O 1
ATOM 620 N N . ASN A 1 79 ? -15.719 0.635 0.546 1.00 89.94 79 ASN A N 1
ATOM 621 C CA . ASN A 1 79 ? -16.172 0.601 -0.854 1.00 89.94 79 ASN A CA 1
ATOM 622 C C . ASN A 1 79 ? -16.138 1.945 -1.607 1.00 89.94 79 ASN A C 1
ATOM 624 O O . ASN A 1 79 ? -16.487 1.971 -2.787 1.00 89.94 79 ASN A O 1
ATOM 628 N N . LYS A 1 80 ? -15.671 3.030 -0.988 1.00 91.56 80 LYS A N 1
ATOM 629 C CA . LYS A 1 80 ? -15.373 4.291 -1.667 1.00 91.56 80 LYS A CA 1
ATOM 630 C C . LYS A 1 80 ? -13.936 4.270 -2.179 1.00 91.56 80 LYS A C 1
ATOM 632 O O . LYS A 1 80 ? -13.021 3.926 -1.436 1.00 91.56 80 LYS A O 1
ATOM 637 N N . ARG A 1 81 ? -13.746 4.618 -3.451 1.00 93.38 81 ARG A N 1
ATOM 638 C CA . ARG A 1 81 ? -12.419 4.757 -4.063 1.00 93.38 81 ARG A CA 1
ATOM 639 C C . ARG A 1 81 ? -11.856 6.125 -3.711 1.00 93.38 81 ARG A C 1
ATOM 641 O O . ARG A 1 81 ? -12.547 7.132 -3.867 1.00 93.38 81 ARG A O 1
ATOM 648 N N . ILE A 1 82 ? -10.631 6.139 -3.219 1.00 92.75 82 ILE A N 1
ATOM 649 C CA . ILE A 1 82 ? -9.885 7.336 -2.863 1.00 92.75 82 ILE A CA 1
ATOM 650 C C . ILE A 1 82 ? -8.532 7.213 -3.536 1.00 92.75 82 ILE A C 1
ATOM 652 O O . ILE A 1 82 ? -7.860 6.193 -3.413 1.00 92.75 82 ILE A O 1
ATOM 656 N N . TYR A 1 83 ? -8.149 8.251 -4.258 1.00 91.94 83 TYR A N 1
ATOM 657 C CA . TYR A 1 83 ? -6.857 8.307 -4.905 1.00 91.94 83 TYR A CA 1
ATOM 658 C C . TYR A 1 83 ? -5.899 9.114 -4.044 1.00 91.94 83 TYR A C 1
ATOM 660 O O . TYR A 1 83 ? -6.231 10.218 -3.616 1.00 91.94 83 TYR A O 1
ATOM 668 N N . VAL A 1 84 ? -4.738 8.541 -3.757 1.00 91.19 84 VAL A N 1
ATOM 669 C CA . VAL A 1 84 ? -3.815 9.074 -2.757 1.00 91.19 84 VAL A CA 1
ATOM 670 C C . VAL A 1 84 ? -2.454 9.209 -3.396 1.00 91.19 84 VAL A C 1
ATOM 672 O O . VAL A 1 84 ? -1.885 8.229 -3.870 1.00 91.19 84 VAL A O 1
ATOM 675 N N . GLU A 1 85 ? -1.953 10.433 -3.441 1.00 90.50 85 GLU A N 1
ATOM 676 C CA . GLU A 1 85 ? -0.639 10.728 -4.005 1.00 90.50 85 GLU A CA 1
ATOM 677 C C . GLU A 1 85 ? 0.484 10.325 -3.044 1.00 90.50 85 GLU A C 1
ATOM 679 O O . GLU A 1 85 ? 0.276 10.073 -1.854 1.00 90.50 85 GLU A O 1
ATOM 684 N N . ASN A 1 86 ? 1.698 10.254 -3.578 1.00 89.38 86 ASN A N 1
ATOM 685 C CA . ASN A 1 86 ? 2.885 9.939 -2.796 1.00 89.38 86 ASN A CA 1
ATOM 686 C C . ASN A 1 86 ? 3.106 10.960 -1.668 1.00 89.38 86 ASN A C 1
ATOM 688 O O . ASN A 1 86 ? 2.971 12.163 -1.873 1.00 89.38 86 ASN A O 1
ATOM 692 N N . ARG A 1 87 ? 3.487 10.467 -0.488 1.00 87.88 87 ARG A N 1
ATOM 693 C CA . ARG A 1 87 ? 3.711 11.211 0.763 1.00 87.88 87 ARG A CA 1
ATOM 694 C C . ARG A 1 87 ? 2.473 11.892 1.351 1.00 87.88 87 ARG A C 1
ATOM 696 O O . ARG A 1 87 ? 2.610 12.625 2.328 1.00 87.88 87 ARG A O 1
ATOM 703 N N . ASN A 1 88 ? 1.279 11.623 0.824 1.00 89.50 88 ASN A N 1
ATOM 704 C CA . ASN A 1 88 ? 0.048 12.124 1.425 1.00 89.50 88 ASN A CA 1
ATOM 705 C C . ASN A 1 88 ? -0.424 11.263 2.600 1.00 89.50 88 ASN A C 1
ATOM 707 O O . ASN A 1 88 ? -0.105 10.075 2.736 1.00 89.50 88 ASN A O 1
ATOM 711 N N . GLU A 1 89 ? -1.210 11.911 3.456 1.00 91.56 89 GLU A N 1
ATOM 712 C CA . GLU A 1 89 ? -1.836 11.308 4.623 1.00 91.56 89 GLU A CA 1
ATOM 713 C C . GLU A 1 89 ? -3.312 11.002 4.335 1.00 91.56 89 GLU A C 1
ATOM 715 O O . GLU A 1 89 ? -4.003 11.759 3.650 1.00 91.56 89 GLU A O 1
ATOM 720 N N . ILE A 1 90 ? -3.804 9.883 4.862 1.00 90.81 90 ILE A N 1
ATOM 721 C CA . ILE A 1 90 ? -5.211 9.487 4.788 1.00 90.81 90 ILE A CA 1
ATOM 722 C C . ILE A 1 90 ? -5.703 9.215 6.199 1.00 90.81 90 ILE A C 1
ATOM 724 O O . ILE A 1 90 ? -5.133 8.378 6.900 1.00 90.81 90 ILE A O 1
ATOM 728 N N . HIS A 1 91 ? -6.798 9.857 6.587 1.00 90.88 91 HIS A N 1
ATOM 729 C CA . HIS A 1 91 ? -7.465 9.562 7.849 1.00 90.88 91 HIS A CA 1
ATOM 730 C C . HIS A 1 91 ? -8.306 8.295 7.714 1.00 90.88 91 HIS A C 1
ATOM 732 O O . HIS A 1 91 ? -9.069 8.139 6.757 1.00 90.88 91 HIS A O 1
ATOM 738 N N . VAL A 1 92 ? -8.141 7.384 8.667 1.00 89.69 92 VAL A N 1
ATOM 739 C CA . VAL A 1 92 ? -8.789 6.074 8.674 1.00 89.69 92 VAL A CA 1
ATOM 740 C C . VAL A 1 92 ? -9.279 5.722 10.068 1.00 89.69 92 VAL A C 1
ATOM 742 O O . VAL A 1 92 ? -8.627 6.021 11.069 1.00 89.69 92 VAL A O 1
ATOM 745 N N . TYR A 1 93 ? -10.418 5.041 10.132 1.00 90.50 93 TYR A N 1
ATOM 746 C CA . TYR A 1 93 ? -11.037 4.643 11.391 1.00 90.50 93 TYR A CA 1
ATOM 747 C C . TYR A 1 93 ? -10.848 3.142 11.671 1.00 90.50 93 TYR A C 1
ATOM 749 O O . TYR A 1 93 ? -10.722 2.344 10.738 1.00 90.50 93 TYR A O 1
ATOM 757 N N . PRO A 1 94 ? -10.880 2.695 12.943 1.00 86.56 94 PRO A N 1
ATOM 758 C CA . PRO A 1 94 ? -10.596 1.303 13.312 1.00 86.56 94 PRO A CA 1
ATOM 759 C C . PRO A 1 94 ? -11.476 0.268 12.598 1.00 86.56 94 PRO A C 1
ATOM 761 O O . PRO A 1 94 ? -11.024 -0.833 12.272 1.00 86.56 94 PRO A O 1
ATOM 764 N N . ASN A 1 95 ? -12.736 0.630 12.349 1.00 88.81 95 ASN A N 1
ATOM 765 C CA . ASN A 1 95 ? -13.732 -0.231 11.716 1.00 88.81 95 ASN A CA 1
ATOM 766 C C . ASN A 1 95 ? -13.736 -0.145 10.183 1.00 88.81 95 ASN A C 1
ATOM 768 O O . ASN A 1 95 ? -14.452 -0.924 9.541 1.00 88.81 95 ASN A O 1
ATOM 772 N N . ASP A 1 96 ? -12.946 0.756 9.595 1.00 89.88 96 ASP A N 1
ATOM 773 C CA . ASP A 1 96 ? -12.906 0.937 8.152 1.00 89.88 96 ASP A CA 1
ATOM 774 C C . ASP A 1 96 ? -12.311 -0.282 7.461 1.00 89.88 96 ASP A C 1
ATOM 776 O O . ASP A 1 96 ? -11.306 -0.855 7.882 1.00 89.88 96 ASP A O 1
ATOM 780 N N . LYS A 1 97 ? -12.937 -0.677 6.353 1.00 89.56 97 LYS A N 1
ATOM 781 C CA . LYS A 1 97 ? -12.434 -1.734 5.477 1.00 89.56 97 LYS A CA 1
ATOM 782 C C . LYS A 1 97 ? -11.558 -1.110 4.407 1.00 89.56 97 LYS A C 1
ATOM 784 O O . LYS A 1 97 ? -12.086 -0.517 3.466 1.00 89.56 97 LYS A O 1
ATOM 789 N N . ILE A 1 98 ? -10.252 -1.309 4.533 1.00 92.06 98 ILE A N 1
ATOM 790 C CA . ILE A 1 98 ? -9.230 -0.759 3.645 1.00 92.06 98 ILE A CA 1
ATOM 791 C C . ILE A 1 98 ? -8.734 -1.857 2.703 1.00 92.06 98 ILE A C 1
ATOM 793 O O . ILE A 1 98 ? -8.523 -3.004 3.107 1.00 92.06 98 ILE A O 1
ATOM 797 N N . ARG A 1 99 ? -8.556 -1.512 1.429 1.00 92.88 99 ARG A N 1
ATOM 798 C CA . ARG A 1 99 ? -7.891 -2.336 0.413 1.00 92.88 99 ARG A CA 1
ATOM 799 C C . ARG A 1 99 ? -7.187 -1.424 -0.579 1.00 92.88 99 ARG A C 1
ATOM 801 O O . ARG A 1 99 ? -7.742 -0.397 -0.933 1.00 92.88 99 ARG A O 1
ATOM 808 N N . ILE A 1 100 ? -6.028 -1.824 -1.078 1.00 91.31 100 ILE A N 1
ATOM 809 C CA . ILE A 1 100 ? -5.366 -1.133 -2.188 1.00 91.31 100 ILE A CA 1
ATOM 810 C C . ILE A 1 100 ? -5.712 -1.896 -3.464 1.00 91.31 100 ILE A C 1
ATOM 812 O O . ILE A 1 100 ? -5.500 -3.109 -3.540 1.00 91.31 100 ILE A O 1
ATOM 816 N N . THR A 1 101 ? -6.359 -1.217 -4.408 1.00 89.50 101 THR A N 1
ATOM 817 C CA . THR A 1 101 ? -6.857 -1.833 -5.646 1.00 89.50 101 THR A CA 1
ATOM 818 C C . THR A 1 101 ? -5.900 -1.653 -6.800 1.00 89.50 101 THR A C 1
ATOM 820 O O . THR A 1 101 ? -5.737 -2.594 -7.574 1.00 89.50 101 THR A O 1
ATOM 823 N N . ASP A 1 102 ? -5.259 -0.493 -6.883 1.00 88.31 102 ASP A N 1
ATOM 824 C CA . ASP A 1 102 ? -4.332 -0.175 -7.957 1.00 88.31 102 ASP A CA 1
ATOM 825 C C . ASP A 1 102 ? -3.207 0.744 -7.471 1.00 88.31 102 ASP A C 1
ATOM 827 O O . ASP A 1 102 ? -3.356 1.471 -6.483 1.00 88.31 102 ASP A O 1
ATOM 831 N N . VAL A 1 103 ? -2.067 0.687 -8.154 1.00 89.31 103 VAL A N 1
ATOM 832 C CA . VAL A 1 103 ? -0.871 1.475 -7.847 1.00 89.31 103 VAL A CA 1
ATOM 833 C C . VAL A 1 103 ? -0.324 2.051 -9.147 1.00 89.31 103 VAL A C 1
ATOM 835 O O . VAL A 1 103 ? 0.211 1.336 -9.990 1.00 89.31 103 VAL A O 1
ATOM 838 N N . VAL A 1 104 ? -0.444 3.367 -9.289 1.00 88.31 104 VAL A N 1
ATOM 839 C CA . VAL A 1 104 ? 0.020 4.136 -10.440 1.00 88.31 104 VAL A CA 1
ATOM 840 C C . VAL A 1 104 ? 1.435 4.635 -10.171 1.00 88.31 104 VAL A C 1
ATOM 842 O O . VAL A 1 104 ? 1.705 5.340 -9.195 1.00 88.31 104 VAL A O 1
ATOM 845 N N . THR A 1 105 ? 2.347 4.286 -11.067 1.00 87.88 105 THR A N 1
ATOM 846 C CA . THR A 1 105 ? 3.772 4.628 -10.990 1.00 87.88 105 THR A CA 1
ATOM 847 C C . THR A 1 105 ? 4.240 5.299 -12.274 1.00 87.88 105 THR A C 1
ATOM 849 O O . THR A 1 105 ? 3.575 5.201 -13.301 1.00 87.88 105 THR A O 1
ATOM 852 N N . ASP A 1 106 ? 5.420 5.911 -12.247 1.00 84.56 106 ASP A N 1
ATOM 853 C CA . ASP A 1 106 ? 6.099 6.447 -13.438 1.00 84.56 106 ASP A CA 1
ATOM 854 C C . ASP A 1 106 ? 6.642 5.367 -14.397 1.00 84.56 106 ASP A C 1
ATOM 856 O O . ASP A 1 106 ? 7.121 5.679 -15.491 1.00 84.56 106 ASP A O 1
ATOM 860 N N . GLY A 1 107 ? 6.573 4.097 -13.987 1.00 79.00 107 GLY A N 1
ATOM 861 C CA . GLY A 1 107 ? 7.036 2.944 -14.744 1.00 79.00 107 GLY A CA 1
ATOM 862 C C . GLY A 1 107 ? 6.050 2.440 -15.804 1.00 79.00 107 GLY A C 1
ATOM 863 O O . GLY A 1 107 ? 4.845 2.407 -15.570 1.00 79.00 107 GLY A O 1
ATOM 864 N N . LEU A 1 108 ? 6.562 1.947 -16.938 1.00 77.75 108 LEU A N 1
ATOM 865 C CA . LEU A 1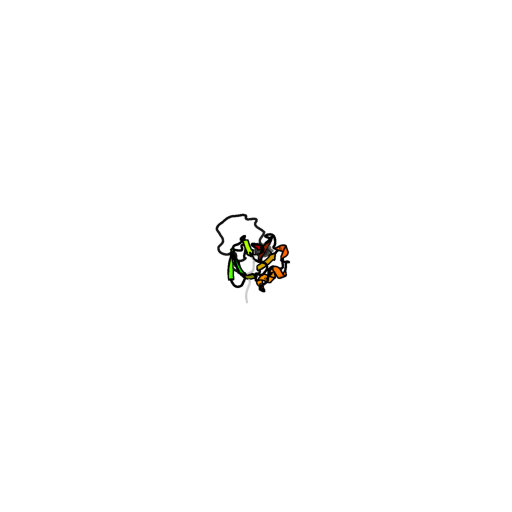 108 ? 5.760 1.221 -17.947 1.00 77.75 108 LEU A CA 1
ATOM 866 C C . LEU A 1 108 ? 5.282 -0.153 -17.461 1.00 77.75 108 LEU A C 1
ATOM 868 O O . LEU A 1 108 ? 4.256 -0.653 -17.918 1.00 77.75 108 LEU A O 1
ATOM 872 N N . ILE A 1 109 ? 6.050 -0.786 -16.572 1.00 76.62 109 ILE A N 1
ATOM 873 C CA . ILE A 1 109 ? 5.782 -2.135 -16.073 1.00 76.62 109 ILE A CA 1
ATOM 874 C C . ILE A 1 109 ? 5.322 -2.033 -14.610 1.00 76.62 109 ILE A C 1
ATOM 876 O O . ILE A 1 109 ? 6.162 -1.817 -13.738 1.00 76.62 109 ILE A O 1
ATOM 880 N N . PRO A 1 110 ? 4.028 -2.247 -14.300 1.00 70.38 110 PRO A N 1
ATOM 881 C CA . PRO A 1 110 ? 3.494 -2.153 -12.934 1.00 70.38 110 PRO A CA 1
ATOM 882 C C . PRO A 1 110 ? 3.754 -3.414 -12.082 1.00 70.38 110 PRO A C 1
ATOM 884 O O . PRO A 1 110 ? 3.170 -3.601 -11.015 1.00 70.38 110 PRO A O 1
ATOM 887 N N . TRP A 1 111 ? 4.591 -4.339 -12.557 1.00 75.69 111 TRP A N 1
ATOM 888 C CA . TRP A 1 111 ? 4.869 -5.599 -11.869 1.00 75.69 111 TRP A CA 1
ATOM 889 C C . TRP A 1 111 ? 5.949 -5.439 -10.790 1.00 75.69 111 TRP A C 1
ATOM 891 O O . TRP A 1 111 ? 6.807 -4.567 -10.860 1.00 75.69 111 TRP A O 1
ATOM 901 N N . GLY A 1 112 ? 5.932 -6.325 -9.790 1.00 81.38 112 GLY A N 1
ATOM 902 C CA . GLY A 1 112 ? 6.954 -6.372 -8.743 1.00 81.38 112 GLY A CA 1
ATOM 903 C C . GLY A 1 112 ? 6.740 -5.382 -7.598 1.00 81.38 112 GLY A C 1
ATOM 904 O O . GLY A 1 112 ? 7.652 -5.216 -6.786 1.00 81.38 112 GLY A O 1
ATOM 905 N N . ILE A 1 113 ? 5.557 -4.763 -7.516 1.00 87.62 113 ILE A N 1
ATOM 906 C CA . ILE A 1 113 ? 5.186 -3.863 -6.422 1.00 87.62 113 ILE A CA 1
ATOM 907 C C . ILE A 1 113 ? 4.859 -4.681 -5.166 1.00 87.62 113 ILE A C 1
ATOM 909 O O . ILE A 1 113 ? 4.027 -5.590 -5.187 1.00 87.62 113 ILE A O 1
ATOM 913 N N . LYS A 1 114 ? 5.517 -4.339 -4.062 1.00 90.75 114 LYS A N 1
ATOM 914 C CA . LYS A 1 114 ? 5.284 -4.871 -2.717 1.00 90.75 114 LYS A CA 1
ATOM 915 C C . LYS A 1 114 ? 4.989 -3.731 -1.759 1.00 90.75 114 LYS A C 1
ATOM 917 O O . LYS A 1 114 ? 5.441 -2.610 -1.967 1.00 90.75 114 LYS A O 1
ATOM 922 N N . LEU A 1 115 ? 4.235 -4.026 -0.707 1.00 91.75 115 LEU A N 1
ATOM 923 C CA . LEU A 1 115 ? 3.902 -3.054 0.327 1.00 91.75 115 LEU A CA 1
ATOM 924 C C . LEU A 1 115 ? 4.449 -3.541 1.655 1.00 91.75 115 LEU A C 1
ATOM 926 O O . LEU A 1 115 ? 4.189 -4.676 2.057 1.00 91.75 115 LEU A O 1
ATOM 930 N N . ILE A 1 116 ? 5.149 -2.657 2.349 1.00 92.50 116 ILE A N 1
ATOM 931 C CA . ILE A 1 116 ? 5.625 -2.884 3.709 1.00 92.50 116 ILE A CA 1
ATOM 932 C C . ILE A 1 116 ? 5.064 -1.797 4.622 1.00 92.50 116 ILE A C 1
ATOM 934 O O . ILE A 1 116 ? 4.764 -0.692 4.177 1.00 92.50 116 ILE A O 1
ATOM 938 N N . SER A 1 117 ? 4.892 -2.118 5.898 1.00 90.62 117 SER A N 1
ATOM 939 C CA . SER A 1 117 ? 4.604 -1.124 6.9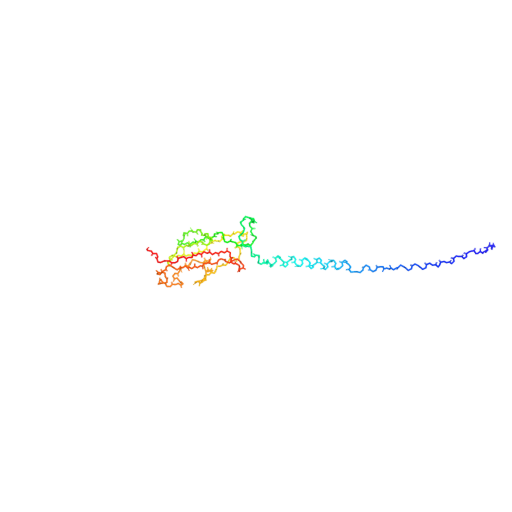28 1.00 90.62 117 SER A CA 1
ATOM 940 C C . SER A 1 117 ? 5.250 -1.552 8.232 1.00 90.62 117 SER A C 1
ATOM 942 O O . SER A 1 117 ? 5.434 -2.749 8.460 1.00 90.62 117 SER A O 1
ATOM 944 N N . ASP A 1 118 ? 5.519 -0.587 9.102 1.00 81.00 118 ASP A N 1
ATOM 945 C CA . ASP A 1 118 ? 6.116 -0.845 10.417 1.00 81.00 118 ASP A CA 1
ATOM 946 C C . ASP A 1 118 ? 5.120 -1.475 11.405 1.00 81.00 118 ASP A C 1
ATOM 948 O O . ASP A 1 118 ? 5.499 -1.986 12.455 1.00 81.00 118 ASP A O 1
ATOM 952 N N . GLY A 1 119 ? 3.828 -1.433 11.073 1.00 76.62 119 GLY A N 1
ATOM 953 C CA . GLY A 1 119 ? 2.751 -1.755 11.998 1.00 76.62 119 GLY A CA 1
ATOM 954 C C . GLY A 1 119 ? 2.021 -3.074 11.738 1.00 76.62 119 GLY A C 1
ATOM 955 O O . GLY A 1 119 ? 1.492 -3.684 12.664 1.00 76.62 119 GLY A O 1
ATOM 956 N N . PHE A 1 120 ? 1.952 -3.513 10.482 1.00 85.88 120 PHE A N 1
ATOM 957 C CA . PHE A 1 120 ? 1.146 -4.664 10.073 1.00 85.88 120 PHE A CA 1
ATOM 958 C C . PHE A 1 120 ? 1.611 -5.223 8.715 1.00 85.88 120 PHE A C 1
ATOM 960 O O . PHE A 1 120 ? 2.349 -4.563 7.975 1.00 85.88 120 PHE A O 1
ATOM 967 N N . PRO A 1 121 ? 1.181 -6.436 8.325 1.00 87.00 121 PRO A N 1
ATOM 968 C CA . PRO A 1 121 ? 1.507 -6.983 7.010 1.00 87.00 121 PRO A CA 1
ATOM 969 C C . PRO A 1 121 ? 0.747 -6.246 5.893 1.00 87.00 121 PRO A C 1
ATOM 971 O O . PRO A 1 121 ? -0.331 -6.669 5.468 1.00 87.00 121 PRO A O 1
ATOM 974 N N . ALA A 1 122 ? 1.327 -5.154 5.387 1.00 90.12 122 ALA A N 1
ATOM 975 C CA . ALA A 1 122 ? 0.713 -4.285 4.382 1.00 90.12 122 ALA A CA 1
ATOM 976 C C . ALA A 1 122 ? 0.430 -4.988 3.043 1.00 90.12 122 ALA A C 1
ATOM 978 O O . ALA A 1 122 ? -0.547 -4.656 2.375 1.00 90.12 122 ALA A O 1
ATOM 979 N N . GLU A 1 123 ? 1.189 -6.030 2.680 1.00 89.94 123 GLU A N 1
ATOM 980 C CA . GLU A 1 123 ? 0.895 -6.865 1.502 1.00 89.94 123 GLU A CA 1
ATOM 981 C C . GLU A 1 123 ? -0.522 -7.457 1.518 1.00 89.94 123 GLU A C 1
ATOM 983 O O . GLU A 1 123 ? -1.109 -7.743 0.470 1.00 89.94 123 GLU A O 1
ATOM 988 N N . ALA A 1 124 ? -1.102 -7.649 2.704 1.00 87.62 124 ALA A N 1
ATOM 989 C CA . ALA A 1 124 ? -2.446 -8.177 2.827 1.00 87.62 124 ALA A CA 1
ATOM 990 C C . ALA A 1 124 ? -3.502 -7.206 2.247 1.00 87.62 124 ALA A C 1
ATOM 992 O O . ALA A 1 124 ? -4.538 -7.679 1.770 1.00 87.62 124 ALA A O 1
ATOM 993 N N . LEU A 1 125 ? -3.220 -5.893 2.193 1.00 87.88 125 LEU A N 1
ATOM 994 C CA . LEU A 1 125 ? -4.099 -4.875 1.599 1.00 87.88 125 LEU A CA 1
ATOM 995 C C . LEU A 1 125 ? -4.258 -5.008 0.085 1.00 87.88 125 LEU A C 1
ATOM 997 O O . LEU A 1 125 ? -5.280 -4.576 -0.441 1.00 87.88 125 LEU A O 1
ATOM 1001 N N . LEU A 1 126 ? -3.292 -5.605 -0.619 1.00 88.00 126 LEU A N 1
ATOM 1002 C CA . LEU A 1 126 ? -3.435 -5.891 -2.051 1.00 88.00 126 LEU A CA 1
ATOM 1003 C C . LEU A 1 126 ? -4.398 -7.063 -2.291 1.00 88.00 126 LEU A C 1
ATOM 1005 O O . LEU A 1 126 ? -5.163 -7.094 -3.258 1.00 88.00 126 LEU A O 1
ATOM 1009 N N . LYS A 1 127 ? -4.373 -8.048 -1.385 1.00 88.06 127 LYS A N 1
ATOM 1010 C CA . LYS A 1 127 ? -5.083 -9.324 -1.548 1.00 88.06 127 LYS A CA 1
ATOM 1011 C C . LYS A 1 127 ? -6.542 -9.238 -1.112 1.00 88.06 127 LYS A C 1
ATOM 1013 O O . LYS A 1 127 ? -7.415 -9.783 -1.784 1.00 88.06 127 LYS A O 1
ATOM 1018 N N . LYS A 1 128 ? -6.825 -8.585 0.019 1.00 89.56 128 LYS A N 1
ATOM 1019 C CA . LYS A 1 128 ? -8.166 -8.552 0.620 1.00 89.56 128 LYS A CA 1
ATOM 1020 C C . LYS A 1 128 ? -8.458 -7.225 1.315 1.00 89.56 128 LYS A C 1
ATOM 1022 O O . LYS A 1 128 ? -7.560 -6.444 1.598 1.00 89.56 128 LYS A O 1
ATOM 1027 N N . LYS A 1 129 ? -9.742 -6.999 1.607 1.00 89.19 129 LYS A N 1
ATOM 1028 C CA . LYS A 1 129 ? -10.183 -5.916 2.495 1.00 89.19 129 LYS A CA 1
ATOM 1029 C C . LYS A 1 129 ? -9.844 -6.282 3.934 1.00 89.19 129 LYS A C 1
ATOM 1031 O O . LYS A 1 129 ? -10.141 -7.404 4.348 1.00 89.19 129 LYS A O 1
ATOM 1036 N N . ILE A 1 130 ? -9.261 -5.351 4.677 1.00 89.00 130 ILE A N 1
ATOM 1037 C CA . ILE A 1 130 ? -8.858 -5.567 6.068 1.00 89.00 130 ILE A CA 1
ATOM 1038 C C . ILE A 1 130 ? -9.329 -4.403 6.922 1.00 89.00 130 ILE A C 1
ATOM 1040 O O . ILE A 1 130 ? -9.445 -3.286 6.420 1.00 89.00 130 ILE A O 1
ATOM 1044 N N . ARG A 1 131 ? -9.623 -4.673 8.195 1.00 88.12 131 ARG A N 1
ATOM 1045 C CA . ARG A 1 131 ? -9.916 -3.636 9.179 1.00 88.12 131 ARG A CA 1
ATOM 1046 C C . ARG A 1 131 ? -8.709 -3.423 10.072 1.00 88.12 131 ARG A C 1
ATOM 1048 O O . ARG A 1 131 ? -8.035 -4.380 10.442 1.00 88.12 131 ARG A O 1
ATOM 1055 N N . LEU A 1 132 ? -8.466 -2.179 10.460 1.00 84.81 132 LEU A N 1
ATOM 1056 C CA . LEU A 1 132 ? -7.348 -1.841 11.341 1.00 84.81 132 LEU A CA 1
ATOM 1057 C C . LEU A 1 132 ? -7.514 -2.459 12.737 1.00 84.81 132 LEU A C 1
ATOM 1059 O O . LEU A 1 132 ? -6.531 -2.884 13.338 1.00 84.81 132 LEU A O 1
ATOM 1063 N N . ILE A 1 133 ? -8.756 -2.609 13.208 1.00 86.19 133 ILE A N 1
ATOM 1064 C CA . ILE A 1 133 ? -9.062 -3.282 14.479 1.00 86.19 133 ILE A CA 1
ATOM 1065 C C . ILE A 1 133 ? -8.652 -4.764 14.509 1.00 86.19 133 ILE A C 1
ATOM 1067 O O . ILE A 1 133 ? -8.487 -5.337 15.582 1.00 86.19 133 ILE A O 1
ATOM 1071 N N . ASP A 1 134 ? -8.469 -5.395 13.343 1.00 86.69 134 ASP A N 1
ATOM 1072 C CA . ASP A 1 134 ? -8.007 -6.784 13.276 1.00 86.69 134 ASP A CA 1
ATOM 1073 C C . ASP A 1 134 ? -6.513 -6.901 13.664 1.00 86.69 134 ASP A C 1
ATOM 1075 O O . ASP A 1 134 ? -6.048 -7.995 13.978 1.00 86.69 134 ASP A O 1
ATOM 1079 N N . PHE A 1 135 ? -5.764 -5.788 13.657 1.00 84.94 135 PHE A N 1
ATOM 1080 C CA . PHE A 1 135 ? -4.336 -5.738 13.997 1.00 84.94 135 PHE A CA 1
ATOM 1081 C C . PHE A 1 135 ? -4.039 -4.995 15.303 1.00 84.94 135 PHE A C 1
ATOM 1083 O O . PHE A 1 135 ? -3.086 -5.353 15.993 1.00 84.94 135 PHE A O 1
ATOM 1090 N N . TRP A 1 136 ? -4.850 -3.998 15.670 1.00 86.19 136 TRP A N 1
ATOM 1091 C CA . TRP A 1 136 ? -4.664 -3.221 16.898 1.00 86.19 136 TRP A CA 1
ATOM 1092 C C . TRP A 1 136 ? -5.945 -3.088 17.716 1.00 86.19 136 TRP A C 1
ATOM 1094 O O . TRP A 1 136 ? -7.029 -2.927 17.155 1.00 86.19 136 TRP A O 1
ATOM 1104 N N . PRO A 1 137 ? -5.842 -3.072 19.057 1.00 84.75 137 PRO A N 1
ATOM 1105 C CA . PRO A 1 137 ? -6.990 -2.813 19.914 1.00 84.75 137 PRO A CA 1
ATOM 1106 C C . PRO A 1 137 ? -7.483 -1.366 19.763 1.00 84.75 137 PRO A C 1
ATOM 1108 O O . PRO A 1 137 ? -6.696 -0.455 19.533 1.00 84.75 137 PRO A O 1
ATOM 1111 N N . LEU A 1 138 ? -8.775 -1.125 20.012 1.00 82.38 138 LEU A N 1
ATOM 1112 C CA . LEU A 1 138 ? -9.394 0.216 19.975 1.00 82.38 138 LEU A CA 1
ATOM 1113 C C . LEU A 1 138 ? -8.645 1.274 20.802 1.00 82.38 138 LEU A C 1
ATOM 1115 O O . LEU A 1 138 ? -8.576 2.431 20.402 1.00 82.38 138 LEU A O 1
ATOM 1119 N N . ASN A 1 139 ? -8.051 0.876 21.931 1.00 80.44 139 ASN A N 1
ATOM 1120 C CA . ASN A 1 139 ? -7.276 1.778 22.786 1.00 80.44 139 ASN A CA 1
ATOM 1121 C C . ASN A 1 139 ? -6.055 2.390 22.081 1.00 80.44 139 ASN A C 1
ATOM 1123 O O . ASN A 1 139 ? -5.633 3.471 22.475 1.00 80.44 139 ASN A O 1
ATOM 1127 N N . PHE A 1 140 ? -5.515 1.724 21.057 1.00 79.31 140 PHE A N 1
ATOM 1128 C CA . PHE A 1 140 ? -4.394 2.220 20.259 1.00 79.31 140 PHE A CA 1
ATOM 1129 C C . PHE A 1 140 ? -4.761 3.491 19.477 1.00 79.31 140 PHE A C 1
ATOM 1131 O O . PHE A 1 140 ? -3.924 4.356 19.277 1.00 79.31 140 PHE A O 1
ATOM 1138 N N . PHE A 1 141 ? -6.034 3.647 19.107 1.00 81.62 141 PHE A N 1
ATOM 1139 C CA . PHE A 1 141 ? -6.530 4.766 18.297 1.00 81.62 141 PHE A CA 1
ATOM 1140 C C . PHE A 1 141 ? -7.063 5.941 19.132 1.00 81.62 141 PHE A C 1
ATOM 1142 O O . PHE A 1 141 ? -7.689 6.849 18.589 1.00 81.62 141 PHE A O 1
ATOM 1149 N N . LYS A 1 142 ? -6.848 5.927 20.458 1.00 80.19 142 LYS A N 1
ATOM 1150 C CA . LYS A 1 142 ? -7.181 7.062 21.342 1.00 80.19 142 LYS A CA 1
ATOM 1151 C C . LYS A 1 142 ? -6.383 8.313 21.016 1.00 80.19 142 LYS A C 1
ATOM 1153 O O . LYS A 1 142 ? -6.890 9.413 21.195 1.00 80.19 142 LYS A O 1
ATOM 1158 N N . GLU A 1 143 ? -5.171 8.127 20.518 1.00 82.75 143 GLU A N 1
ATOM 1159 C CA . GLU A 1 143 ? -4.335 9.189 19.981 1.00 82.75 143 GLU A CA 1
ATOM 1160 C C . GLU A 1 143 ? -4.122 8.938 18.484 1.00 82.75 143 GLU A C 1
ATOM 1162 O O . GLU A 1 143 ? -4.035 7.769 18.085 1.00 82.75 143 GLU A O 1
ATOM 1167 N N . PRO A 1 144 ? -4.033 9.998 17.658 1.00 83.31 144 PRO A N 1
ATOM 1168 C CA . PRO A 1 144 ? -3.791 9.870 16.225 1.00 83.31 144 PRO A CA 1
ATOM 1169 C C . PRO A 1 144 ? -2.467 9.142 15.977 1.00 83.31 144 PRO A C 1
ATOM 1171 O O . PRO A 1 144 ? -1.386 9.685 16.209 1.00 83.31 144 PRO A O 1
ATOM 1174 N N . HIS A 1 145 ? -2.550 7.904 15.491 1.00 86.25 145 HIS A N 1
ATOM 1175 C CA . HIS A 1 145 ? -1.378 7.086 15.195 1.00 86.25 145 HIS A CA 1
ATOM 1176 C C . HIS A 1 145 ? -1.082 7.093 13.703 1.00 86.25 145 HIS A C 1
ATOM 1178 O O . HIS A 1 145 ? -1.922 6.726 12.882 1.00 86.25 145 HIS A O 1
ATOM 1184 N N . LYS A 1 146 ? 0.147 7.474 13.355 1.00 89.31 146 LYS A N 1
ATOM 1185 C CA . LYS A 1 146 ? 0.627 7.493 11.973 1.00 89.31 146 LYS A CA 1
ATOM 1186 C C . LYS A 1 146 ? 1.279 6.159 11.629 1.00 89.31 146 LYS A C 1
ATOM 1188 O O . LYS A 1 146 ? 2.320 5.813 12.180 1.00 89.31 146 LYS A O 1
ATOM 1193 N N . ILE A 1 147 ? 0.683 5.426 10.699 1.00 88.94 147 ILE A N 1
ATOM 1194 C CA . ILE A 1 147 ? 1.196 4.163 10.171 1.00 88.94 147 ILE A CA 1
ATOM 1195 C C . ILE A 1 147 ? 1.675 4.418 8.746 1.00 88.94 147 ILE A C 1
ATOM 1197 O O . ILE A 1 147 ? 0.881 4.735 7.861 1.00 88.94 147 ILE A O 1
ATOM 1201 N N . ARG A 1 148 ? 2.978 4.277 8.511 1.00 91.44 148 ARG A N 1
ATOM 1202 C CA . ARG A 1 148 ? 3.568 4.467 7.182 1.00 91.44 148 ARG A CA 1
ATOM 1203 C C . ARG A 1 148 ? 3.486 3.180 6.380 1.00 91.44 148 ARG A C 1
ATOM 1205 O O . ARG A 1 148 ? 3.844 2.113 6.874 1.00 91.44 148 ARG A O 1
ATOM 1212 N N . ILE A 1 149 ? 3.023 3.289 5.143 1.00 92.81 149 ILE A N 1
ATOM 1213 C CA . ILE A 1 149 ? 3.023 2.207 4.164 1.00 92.81 149 ILE A CA 1
ATOM 1214 C C . ILE A 1 149 ? 3.994 2.598 3.062 1.00 92.81 149 ILE A C 1
ATOM 1216 O O . ILE A 1 149 ? 3.735 3.533 2.306 1.00 92.81 149 ILE A O 1
ATOM 1220 N N . THR A 1 150 ? 5.096 1.867 2.954 1.00 92.88 150 THR A N 1
ATOM 1221 C CA . THR A 1 150 ? 6.094 2.066 1.903 1.00 92.88 150 THR A CA 1
ATOM 1222 C C . THR A 1 150 ? 5.827 1.103 0.755 1.00 92.88 150 THR A C 1
ATOM 1224 O O . THR A 1 150 ? 5.651 -0.104 0.946 1.00 92.88 150 THR A O 1
ATOM 1227 N N . PHE A 1 151 ? 5.826 1.644 -0.457 1.00 91.81 151 PHE A N 1
ATOM 1228 C CA . PHE A 1 151 ? 5.737 0.893 -1.698 1.00 91.81 151 PHE A CA 1
ATOM 1229 C C . PHE A 1 151 ? 7.148 0.593 -2.186 1.00 91.81 151 PHE A C 1
ATOM 1231 O O . PHE A 1 151 ? 7.980 1.491 -2.323 1.00 91.81 151 PHE A O 1
ATOM 1238 N N . LEU A 1 152 ? 7.410 -0.679 -2.458 1.00 90.56 152 LEU A N 1
ATOM 1239 C CA . LEU A 1 152 ? 8.676 -1.167 -2.978 1.00 90.56 152 LEU A CA 1
ATOM 1240 C C . LEU A 1 152 ? 8.466 -1.714 -4.389 1.00 90.56 152 LEU A C 1
ATOM 1242 O O . LEU A 1 152 ? 7.592 -2.553 -4.581 1.00 90.56 152 LEU A O 1
ATOM 1246 N N . ALA A 1 153 ? 9.305 -1.337 -5.347 1.00 89.12 153 ALA A N 1
ATOM 1247 C CA . ALA A 1 153 ? 9.414 -2.013 -6.636 1.00 89.12 153 ALA A CA 1
ATOM 1248 C C . ALA A 1 153 ? 10.733 -2.783 -6.704 1.00 89.12 153 ALA A C 1
ATOM 1250 O O . ALA A 1 153 ? 11.807 -2.201 -6.558 1.00 89.12 153 ALA A O 1
ATOM 1251 N N . TRP A 1 154 ? 10.660 -4.107 -6.875 1.00 84.00 154 TRP A N 1
ATOM 1252 C CA . TRP A 1 154 ? 11.835 -5.000 -6.881 1.00 84.00 154 TRP A CA 1
ATOM 1253 C C . TRP A 1 154 ? 12.808 -4.777 -5.709 1.00 84.00 154 TRP A C 1
ATOM 1255 O O . TRP A 1 154 ? 14.018 -4.920 -5.851 1.00 84.00 154 TRP A O 1
ATOM 1265 N N . GLY A 1 155 ? 12.269 -4.442 -4.535 1.00 84.44 155 GLY A N 1
ATOM 1266 C CA . GLY A 1 155 ? 13.046 -4.200 -3.316 1.00 84.44 155 GLY A CA 1
ATOM 1267 C C . GLY A 1 155 ? 13.507 -2.754 -3.115 1.00 84.44 155 GLY A C 1
ATOM 1268 O O . GLY A 1 155 ? 13.977 -2.440 -2.027 1.00 84.44 155 GLY A O 1
ATOM 1269 N N . ASN A 1 156 ? 13.317 -1.868 -4.095 1.00 85.56 156 ASN A N 1
ATOM 1270 C CA . ASN A 1 156 ? 13.639 -0.448 -3.965 1.00 85.56 156 ASN A CA 1
ATOM 1271 C C . ASN A 1 156 ? 12.405 0.358 -3.539 1.00 85.56 156 ASN A C 1
ATOM 1273 O O . ASN A 1 156 ? 11.342 0.164 -4.132 1.00 85.56 156 ASN A O 1
ATOM 1277 N N . PRO A 1 157 ? 12.510 1.268 -2.557 1.00 89.00 157 PRO A N 1
ATOM 1278 C CA . PRO A 1 157 ? 11.406 2.141 -2.180 1.00 89.00 157 PRO A CA 1
ATOM 1279 C C . PRO A 1 157 ? 11.104 3.153 -3.285 1.00 89.00 157 PRO A C 1
ATOM 1281 O O . PRO A 1 157 ? 11.984 3.900 -3.702 1.00 89.00 157 PRO A O 1
ATOM 1284 N N . ILE A 1 158 ? 9.850 3.171 -3.738 1.00 89.56 158 ILE A N 1
ATOM 1285 C CA . ILE A 1 158 ? 9.359 4.078 -4.789 1.00 89.56 158 ILE A CA 1
ATOM 1286 C C . ILE A 1 158 ? 8.450 5.184 -4.241 1.00 89.56 158 ILE A C 1
ATOM 1288 O O . ILE A 1 158 ? 8.182 6.176 -4.914 1.00 89.56 158 ILE A O 1
ATOM 1292 N N . GLY A 1 159 ? 7.945 5.029 -3.020 1.00 89.88 159 GLY A N 1
ATOM 1293 C CA . GLY A 1 159 ? 7.073 6.011 -2.390 1.00 89.88 159 GLY A CA 1
ATOM 1294 C C . GLY A 1 159 ? 6.455 5.499 -1.103 1.00 89.88 159 GLY A C 1
ATOM 1295 O O . GLY A 1 159 ? 6.617 4.335 -0.735 1.00 89.88 159 GLY A O 1
ATOM 1296 N N . GLU A 1 160 ? 5.736 6.378 -0.423 1.00 92.81 160 GLU A N 1
ATOM 1297 C CA . GLU A 1 160 ? 5.065 6.072 0.833 1.00 92.81 160 GLU A CA 1
ATOM 1298 C C . GLU A 1 160 ? 3.719 6.785 0.927 1.00 92.81 160 GLU A C 1
ATOM 1300 O O . GLU A 1 160 ? 3.532 7.855 0.357 1.00 92.81 160 GLU A O 1
ATOM 1305 N N . ILE A 1 161 ? 2.778 6.194 1.654 1.00 92.50 161 ILE A N 1
ATOM 1306 C CA . ILE A 1 161 ? 1.553 6.861 2.106 1.00 92.50 161 ILE A CA 1
ATOM 1307 C C . ILE A 1 161 ? 1.453 6.698 3.615 1.00 92.50 161 ILE A C 1
ATOM 1309 O O . ILE A 1 161 ? 1.896 5.686 4.167 1.00 92.50 161 ILE A O 1
ATOM 1313 N N . THR A 1 162 ? 0.845 7.666 4.288 1.00 91.62 162 THR A N 1
ATOM 1314 C CA . THR A 1 162 ? 0.638 7.586 5.735 1.00 91.62 162 THR A CA 1
ATOM 1315 C C . THR A 1 162 ? -0.837 7.386 6.035 1.00 91.62 162 THR A C 1
ATOM 1317 O O . THR A 1 162 ? -1.680 8.173 5.619 1.00 91.62 162 THR A O 1
ATOM 1320 N N . LEU A 1 163 ? -1.158 6.336 6.780 1.00 90.00 163 LEU A N 1
ATOM 1321 C CA . LEU A 1 163 ? -2.472 6.152 7.375 1.00 90.00 163 LEU A CA 1
ATOM 1322 C C . LEU A 1 163 ? -2.479 6.795 8.758 1.00 90.00 163 LEU A C 1
ATOM 1324 O O . LEU A 1 163 ? -1.677 6.426 9.612 1.00 90.00 163 LEU A O 1
ATOM 1328 N N . VAL A 1 164 ? -3.383 7.737 8.983 1.00 90.00 164 VAL A N 1
ATOM 1329 C CA . VAL A 1 164 ? -3.600 8.373 10.282 1.00 90.00 164 VAL A CA 1
ATOM 1330 C C . VAL A 1 164 ? -4.823 7.720 10.912 1.00 90.00 164 VAL A C 1
ATOM 1332 O O . VAL A 1 164 ? -5.956 7.960 10.501 1.00 90.00 164 VAL A O 1
ATOM 1335 N N . GLY A 1 165 ? -4.573 6.816 11.856 1.00 87.19 165 GLY A N 1
ATOM 1336 C CA . GLY A 1 165 ? -5.604 6.100 12.593 1.00 87.19 165 GLY A CA 1
ATOM 1337 C C . GLY A 1 165 ? -6.124 6.926 13.762 1.00 87.19 165 GLY A C 1
ATOM 1338 O O . GLY A 1 165 ? -5.365 7.206 14.687 1.00 87.19 165 GLY A O 1
ATOM 1339 N N . GLU A 1 166 ? -7.412 7.259 13.751 1.00 86.50 166 GLU A N 1
ATOM 1340 C CA . GLU A 1 166 ? -8.080 8.053 14.792 1.00 86.50 166 GLU A CA 1
ATOM 1341 C C . GLU A 1 166 ? -9.391 7.386 15.225 1.00 86.50 166 GLU A C 1
ATOM 1343 O O . GLU A 1 166 ? -10.024 6.676 14.445 1.00 86.50 166 GLU A O 1
ATOM 1348 N N . LEU A 1 167 ? -9.835 7.599 16.466 1.00 79.88 167 LEU A N 1
ATOM 1349 C CA . LEU A 1 167 ? -11.208 7.279 16.863 1.00 79.88 167 LEU A CA 1
ATOM 1350 C C . LEU A 1 167 ? -12.147 8.298 16.209 1.00 79.88 167 LEU A C 1
ATOM 1352 O O . LEU A 1 167 ? -12.193 9.457 16.610 1.00 79.88 167 LEU A O 1
ATOM 1356 N N . GLY A 1 168 ? -12.866 7.867 15.173 1.00 66.38 168 GLY A N 1
ATOM 1357 C CA . GLY A 1 168 ? -13.900 8.683 14.545 1.00 66.38 168 GLY A CA 1
ATOM 1358 C C . GLY A 1 168 ? -14.964 9.069 15.562 1.00 66.38 168 GLY A C 1
ATOM 1359 O O . GLY A 1 168 ? -15.352 8.235 16.383 1.00 66.38 168 GLY A O 1
ATOM 1360 N N . TYR A 1 169 ? -15.375 10.335 15.514 1.00 51.84 169 TYR A N 1
ATOM 1361 C CA . TYR A 1 169 ? -16.478 10.871 16.310 1.00 51.84 169 TYR A CA 1
ATOM 1362 C C . TYR A 1 169 ? -17.826 10.300 15.864 1.00 51.84 169 TYR A C 1
ATOM 1364 O O . TYR A 1 169 ? -18.018 10.125 14.637 1.00 51.84 169 TYR A O 1
#

Foldseek 3Di:
DDDDDDDDDDDDDDDDDPDPPPPPPDPVVVVVVVVVVVVVVVVVCVVDPDPPPDDDDDDDDQADQFFQAFQWWFKQWQNDTDIGGFAEEDEDEQAIFIATDDTDTSHPDRPQKAKDKPQDRCNVRPVGTDGNCVRDPPVVQCDFDWIKIFIDHNNHTRGIYIYTYHHDD

Sequence (169 aa):
MGKKLTVDRYRKGEGDTWKPRGKKRSLGRIFIWALVLVSLLLMVGILFPVPSNHGEDGSGSYFAIFPRNLIQAEVLINNKRIYVENRNEIHVYPNDKIRITDVVTDGLIPWGI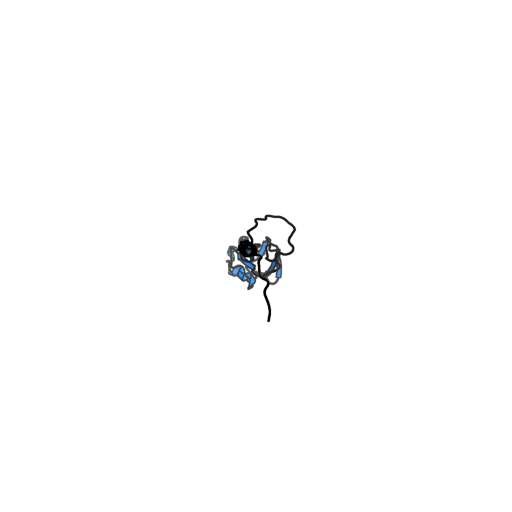KLISDGFPAEALLKKKIRLIDFWPLNFFKEPHKIRITFLAWGNPIGEITLVGELGY